Protein AF-A0AAJ4IFD9-F1 (afdb_monomer_lite)

Foldseek 3Di:
DAQDPVLVVLLVVLVVVLVVLQVVCVVVAPKHKDKDWDFDCDPNYTWIKIWIAIDDPPDDPPPVPDPDPPRDMDISNDDSVVSVVVSVVSVVVVVVVVVVRVVD

Radius of gyration: 14.95 Å; chains: 1; bounding box: 35×32×37 Å

Structure (mmCIF, N/CA/C/O backbone):
data_AF-A0AAJ4IFD9-F1
#
_entry.id   AF-A0AAJ4IFD9-F1
#
loop_
_atom_site.group_PDB
_atom_site.id
_atom_site.type_symbol
_atom_site.label_atom_id
_atom_site.label_alt_id
_atom_site.label_comp_id
_atom_site.label_asym_id
_atom_site.label_entity_id
_atom_site.label_seq_id
_atom_site.pdbx_PDB_ins_code
_atom_site.Cartn_x
_atom_site.Cartn_y
_atom_site.Cartn_z
_atom_site.occupancy
_atom_site.B_iso_or_equiv
_atom_site.auth_seq_id
_atom_site.auth_comp_id
_atom_site.auth_asym_id
_atom_site.auth_atom_id
_atom_site.pdbx_PDB_model_num
ATOM 1 N N . MET A 1 1 ? 10.920 -8.059 -19.808 1.00 57.28 1 MET A N 1
ATOM 2 C CA . MET A 1 1 ? 10.520 -6.673 -19.509 1.00 57.28 1 MET A CA 1
ATOM 3 C C . MET A 1 1 ? 11.244 -6.255 -18.249 1.00 57.28 1 MET A C 1
ATOM 5 O O . MET A 1 1 ? 11.096 -6.942 -17.244 1.00 57.28 1 MET A O 1
ATOM 9 N N . HIS A 1 2 ? 12.086 -5.230 -18.351 1.00 70.50 2 HIS A N 1
ATOM 10 C CA . HIS A 1 2 ? 12.702 -4.580 -17.196 1.00 70.50 2 HIS A CA 1
ATOM 11 C C . HIS A 1 2 ? 11.733 -3.525 -16.662 1.00 70.50 2 HIS A C 1
ATOM 13 O O . HIS A 1 2 ? 11.045 -2.888 -17.458 1.00 70.50 2 HIS A O 1
ATOM 19 N N . THR A 1 3 ? 11.671 -3.369 -15.341 1.00 83.25 3 THR A N 1
ATOM 20 C CA . THR A 1 3 ? 10.923 -2.279 -14.708 1.00 83.25 3 THR A CA 1
ATOM 21 C C . THR A 1 3 ? 11.509 -0.939 -15.154 1.00 83.25 3 THR A C 1
ATOM 23 O O . THR A 1 3 ? 12.728 -0.768 -15.107 1.00 83.25 3 THR A O 1
ATOM 26 N N . THR A 1 4 ? 10.673 0.001 -15.589 1.00 90.56 4 THR A N 1
ATOM 27 C CA . THR A 1 4 ? 11.130 1.341 -15.973 1.00 90.56 4 THR A CA 1
ATOM 28 C C . THR A 1 4 ? 11.361 2.223 -14.739 1.00 90.56 4 THR A C 1
ATOM 30 O O . THR A 1 4 ? 10.775 1.970 -13.678 1.00 90.56 4 THR A O 1
ATOM 33 N N . PRO A 1 5 ? 12.193 3.277 -14.840 1.00 92.94 5 PRO A N 1
ATOM 34 C CA . PRO A 1 5 ? 12.366 4.244 -13.757 1.00 92.94 5 PRO A CA 1
ATOM 35 C C . PRO A 1 5 ? 11.044 4.858 -13.285 1.00 92.94 5 PRO A C 1
ATOM 37 O O . PRO A 1 5 ? 10.830 5.010 -12.086 1.00 92.94 5 PRO A O 1
ATOM 40 N N . GLU A 1 6 ? 10.125 5.152 -14.204 1.00 93.69 6 GLU A N 1
ATOM 41 C CA . GLU A 1 6 ? 8.820 5.737 -13.891 1.00 93.69 6 GLU A CA 1
ATOM 42 C C . GLU A 1 6 ? 7.964 4.772 -13.069 1.00 93.69 6 GLU A C 1
ATOM 44 O O . GLU A 1 6 ? 7.376 5.180 -12.071 1.00 93.69 6 GLU A O 1
ATOM 49 N N . GLN A 1 7 ? 7.948 3.482 -13.425 1.00 93.38 7 GLN A N 1
ATOM 50 C CA . GLN A 1 7 ? 7.254 2.459 -12.641 1.00 93.38 7 GLN A CA 1
ATOM 51 C C . GLN A 1 7 ? 7.817 2.365 -11.216 1.00 93.38 7 GLN A C 1
ATOM 53 O O . GLN A 1 7 ? 7.045 2.293 -10.261 1.00 93.38 7 GLN A O 1
ATOM 58 N N . LEU A 1 8 ? 9.145 2.417 -11.052 1.00 92.19 8 LEU A N 1
ATOM 59 C CA . LEU A 1 8 ? 9.790 2.399 -9.732 1.00 92.19 8 LEU A CA 1
ATOM 60 C C . LEU A 1 8 ? 9.442 3.638 -8.905 1.00 92.19 8 LEU A C 1
ATOM 62 O O . LEU A 1 8 ? 9.091 3.503 -7.734 1.00 92.19 8 LEU A O 1
ATOM 66 N N . ILE A 1 9 ? 9.498 4.829 -9.508 1.00 95.25 9 ILE A N 1
ATOM 67 C CA . ILE A 1 9 ? 9.158 6.092 -8.841 1.00 95.25 9 ILE A CA 1
ATOM 68 C C . ILE A 1 9 ? 7.689 6.082 -8.406 1.00 95.25 9 ILE A C 1
ATOM 70 O O . ILE A 1 9 ? 7.384 6.402 -7.257 1.00 95.25 9 ILE A O 1
ATOM 74 N N . THR A 1 10 ? 6.776 5.666 -9.290 1.00 94.94 10 THR A N 1
ATOM 75 C CA . THR A 1 10 ? 5.350 5.529 -8.968 1.00 94.94 10 THR A CA 1
ATOM 76 C C . THR A 1 10 ? 5.126 4.513 -7.849 1.00 94.94 10 THR A C 1
ATOM 78 O O . THR A 1 10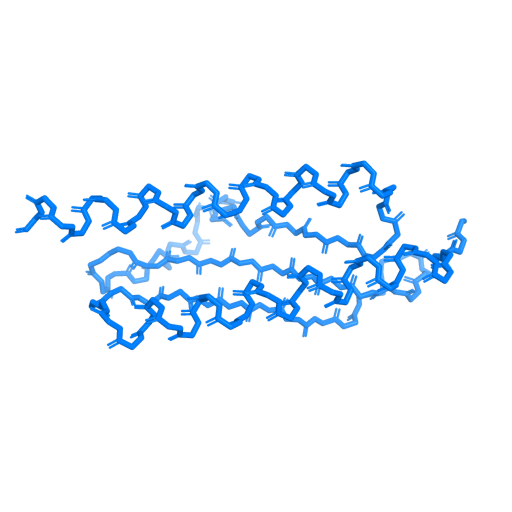 ? 4.436 4.819 -6.876 1.00 94.94 10 THR A O 1
ATOM 81 N N . PHE A 1 11 ? 5.741 3.331 -7.942 1.00 94.50 11 PHE A N 1
ATOM 82 C CA . PHE A 1 11 ? 5.641 2.289 -6.921 1.00 94.50 11 PHE A CA 1
ATOM 83 C C . PHE A 1 11 ? 6.139 2.783 -5.558 1.00 94.50 11 PHE A C 1
ATOM 85 O O . PHE A 1 11 ? 5.457 2.599 -4.550 1.00 94.50 11 PHE A O 1
ATOM 92 N N . GLN A 1 12 ? 7.300 3.442 -5.517 1.00 94.75 12 GLN A N 1
ATOM 93 C CA . GLN A 1 12 ? 7.895 3.968 -4.290 1.00 94.75 12 GLN A CA 1
ATOM 94 C C . GLN A 1 12 ? 7.022 5.058 -3.660 1.00 94.75 12 GLN A C 1
ATOM 96 O O . GLN A 1 12 ? 6.775 5.018 -2.454 1.00 94.75 12 GLN A O 1
ATOM 101 N N . ALA A 1 13 ? 6.527 6.005 -4.462 1.00 96.06 13 ALA A N 1
ATOM 102 C CA . ALA A 1 13 ? 5.681 7.091 -3.977 1.00 96.06 13 ALA A CA 1
ATOM 103 C C . ALA A 1 13 ? 4.380 6.566 -3.352 1.00 96.06 13 ALA A C 1
ATOM 105 O O . ALA A 1 13 ? 3.995 6.996 -2.262 1.00 96.06 13 ALA A O 1
ATOM 106 N N . HIS A 1 14 ? 3.726 5.606 -4.007 1.00 96.19 14 HIS A N 1
ATOM 107 C CA . HIS A 1 14 ? 2.515 4.988 -3.472 1.00 96.19 14 HIS A CA 1
ATOM 108 C C . HIS A 1 14 ? 2.785 4.119 -2.244 1.00 96.19 14 HIS A C 1
ATOM 110 O O . HIS A 1 14 ? 2.052 4.211 -1.261 1.00 96.19 14 HIS A O 1
ATOM 116 N N . THR A 1 15 ? 3.867 3.337 -2.260 1.00 95.19 15 THR A N 1
ATOM 117 C CA . THR A 1 15 ? 4.281 2.505 -1.119 1.00 95.19 15 THR A CA 1
ATOM 118 C C . THR A 1 15 ? 4.520 3.356 0.125 1.00 95.19 15 THR A C 1
ATOM 120 O O . THR A 1 15 ? 4.011 3.028 1.193 1.00 95.19 15 THR A O 1
ATOM 123 N N . ALA A 1 16 ? 5.233 4.480 -0.006 1.00 94.94 16 ALA A N 1
ATOM 124 C CA . ALA A 1 16 ? 5.501 5.380 1.113 1.00 94.94 16 ALA A CA 1
ATOM 125 C C . ALA A 1 16 ? 4.205 5.925 1.739 1.00 94.94 16 ALA A C 1
ATOM 127 O O . ALA A 1 16 ? 4.040 5.877 2.957 1.00 94.94 16 ALA A O 1
ATOM 128 N N . ARG A 1 17 ? 3.258 6.378 0.905 1.00 94.81 17 ARG A N 1
ATOM 129 C CA . ARG A 1 17 ? 1.951 6.879 1.367 1.00 94.81 17 ARG A CA 1
ATOM 130 C C . ARG A 1 17 ? 1.135 5.796 2.067 1.00 94.81 17 ARG A C 1
ATOM 132 O O . ARG A 1 17 ? 0.540 6.053 3.109 1.00 94.81 17 ARG A O 1
ATOM 139 N N . LEU A 1 18 ? 1.122 4.589 1.509 1.00 92.75 18 LEU A N 1
ATOM 140 C CA . LEU A 1 18 ? 0.351 3.480 2.057 1.00 92.75 18 LEU A CA 1
ATOM 141 C C . LEU A 1 18 ? 0.909 3.002 3.401 1.00 92.75 18 LEU A C 1
ATOM 143 O O . LEU A 1 18 ? 0.141 2.800 4.335 1.00 92.75 18 LEU A O 1
ATOM 147 N N . ILE A 1 19 ? 2.236 2.890 3.529 1.00 92.12 19 ILE A N 1
ATOM 148 C CA . ILE A 1 19 ? 2.896 2.534 4.796 1.00 92.12 19 ILE A CA 1
ATOM 149 C C . ILE A 1 19 ? 2.608 3.584 5.870 1.00 92.12 19 ILE A C 1
ATOM 151 O O . ILE A 1 19 ? 2.284 3.217 7.001 1.00 92.12 19 ILE A O 1
ATOM 155 N N . GLN A 1 20 ? 2.685 4.876 5.529 1.00 93.00 20 GLN A N 1
ATOM 156 C CA . GLN A 1 20 ? 2.329 5.946 6.461 1.00 93.00 20 GLN A CA 1
ATOM 157 C C . GLN A 1 20 ? 0.888 5.770 6.957 1.00 93.00 20 GLN A C 1
ATOM 159 O O . GLN A 1 20 ? 0.650 5.726 8.161 1.00 93.00 20 GLN A O 1
ATOM 164 N N . ARG A 1 21 ? -0.060 5.588 6.034 1.00 90.94 21 ARG A N 1
ATOM 165 C CA . ARG A 1 21 ? -1.476 5.413 6.362 1.00 90.94 21 ARG A CA 1
ATOM 166 C C . ARG A 1 21 ? -1.738 4.183 7.236 1.00 90.94 21 ARG A C 1
ATOM 168 O O . ARG A 1 21 ? -2.445 4.285 8.233 1.00 90.94 21 ARG A O 1
ATOM 175 N N . ILE A 1 22 ? -1.162 3.034 6.886 1.00 89.50 22 ILE A N 1
ATOM 176 C CA . ILE A 1 22 ? -1.282 1.794 7.668 1.00 89.50 22 ILE A CA 1
ATOM 177 C C . ILE A 1 22 ? -0.734 1.993 9.082 1.00 89.50 22 ILE A C 1
ATOM 179 O O . ILE A 1 22 ? -1.361 1.576 10.052 1.00 89.50 22 ILE A O 1
ATOM 183 N N . THR A 1 23 ? 0.408 2.673 9.208 1.00 90.62 23 THR A N 1
ATOM 184 C CA . THR A 1 23 ? 1.004 2.990 10.511 1.00 90.62 23 THR A CA 1
ATOM 185 C C . THR A 1 23 ? 0.052 3.840 11.354 1.00 90.62 23 THR A C 1
ATOM 187 O O . THR A 1 23 ? -0.162 3.542 12.526 1.00 90.62 23 THR A O 1
ATOM 190 N N . GLU A 1 24 ? -0.570 4.862 10.763 1.00 89.44 24 GLU A N 1
ATOM 191 C CA . GLU A 1 24 ? -1.554 5.695 11.460 1.00 89.44 24 GLU A CA 1
ATOM 192 C C . GLU A 1 24 ? -2.799 4.908 11.894 1.00 89.44 24 GLU A C 1
ATOM 194 O O . GLU A 1 24 ? -3.279 5.110 13.010 1.00 89.44 24 GLU A O 1
ATOM 199 N N . LEU A 1 25 ? -3.313 4.008 11.050 1.00 86.19 25 LEU A N 1
ATOM 200 C CA . LEU A 1 25 ? -4.466 3.163 11.380 1.00 86.19 25 LEU A CA 1
ATOM 201 C C . LEU A 1 25 ? -4.145 2.178 12.509 1.00 86.19 25 LEU A C 1
ATOM 203 O O . LEU A 1 25 ? -4.918 2.076 13.458 1.00 86.19 25 LEU A O 1
ATOM 207 N N . ASN A 1 26 ? -2.985 1.523 12.476 1.00 85.38 26 ASN A N 1
ATOM 208 C CA . ASN A 1 26 ? -2.558 0.615 13.548 1.00 85.38 26 ASN A CA 1
ATOM 209 C C . ASN A 1 26 ? -2.370 1.322 14.899 1.00 85.38 26 ASN A C 1
ATOM 211 O O . ASN A 1 26 ? -2.549 0.706 15.941 1.00 85.38 26 ASN A O 1
ATOM 215 N N . ILE A 1 27 ? -2.002 2.609 14.908 1.00 86.12 27 ILE A N 1
ATOM 216 C CA . ILE A 1 27 ? -1.908 3.397 16.150 1.00 86.12 27 ILE A CA 1
ATOM 217 C C . ILE A 1 27 ? -3.301 3.723 16.703 1.00 86.12 27 ILE A C 1
ATOM 219 O O . ILE A 1 27 ? -3.492 3.781 17.917 1.00 86.12 27 ILE A O 1
ATOM 223 N N . LYS A 1 28 ? -4.262 3.999 15.817 1.00 83.94 28 LYS A N 1
ATOM 224 C CA . LYS A 1 28 ? -5.580 4.543 16.178 1.00 83.94 28 LYS A CA 1
ATOM 225 C C . LYS A 1 28 ? -6.645 3.473 16.409 1.00 83.94 28 LYS A C 1
ATOM 227 O O . LYS A 1 28 ? -7.726 3.811 16.884 1.00 83.94 28 LYS A O 1
ATOM 232 N N . THR A 1 29 ? -6.383 2.223 16.042 1.00 74.44 29 THR A N 1
ATOM 233 C CA . THR A 1 29 ? -7.403 1.172 15.973 1.00 74.44 29 THR A CA 1
ATOM 234 C C . THR A 1 29 ? -6.910 -0.113 16.646 1.00 74.44 29 THR A C 1
ATOM 236 O O . THR A 1 29 ? -5.705 -0.349 16.692 1.00 74.44 29 THR A O 1
ATOM 239 N N . PRO A 1 30 ? -7.809 -0.960 17.182 1.00 71.69 30 PRO A N 1
ATOM 240 C CA . PRO A 1 30 ? -7.429 -2.235 17.795 1.00 71.69 30 PRO A CA 1
ATOM 241 C C . PRO A 1 30 ? -7.072 -3.323 16.764 1.00 71.69 30 PRO A C 1
ATOM 243 O O . PRO A 1 30 ? -6.710 -4.437 17.143 1.00 71.69 30 PRO A O 1
ATOM 246 N N . HIS A 1 31 ? -7.203 -3.038 15.465 1.00 69.88 31 HIS A N 1
ATOM 247 C CA . HIS A 1 31 ? -6.848 -3.960 14.392 1.00 69.88 31 HIS A CA 1
ATOM 248 C C . HIS A 1 31 ? -5.352 -3.922 14.097 1.00 69.88 31 HIS A C 1
ATOM 250 O O . HIS A 1 31 ? -4.685 -2.903 14.250 1.00 69.88 31 HIS A O 1
ATOM 256 N N . SER A 1 32 ? -4.831 -5.060 13.646 1.00 75.50 32 SER A N 1
ATOM 257 C CA . SER A 1 32 ? -3.455 -5.164 13.170 1.00 75.50 32 SER A CA 1
ATOM 258 C C . SER A 1 32 ? -3.464 -5.271 11.652 1.00 75.50 32 SER A C 1
ATOM 260 O O . SER A 1 32 ? -4.029 -6.202 11.086 1.00 75.50 32 SER A O 1
ATOM 262 N N . ILE A 1 33 ? -2.847 -4.310 10.981 1.00 81.00 33 ILE A N 1
ATOM 263 C CA . ILE A 1 33 ? -2.619 -4.314 9.539 1.00 81.00 33 ILE A CA 1
ATOM 264 C C . ILE A 1 33 ? -1.124 -4.523 9.328 1.00 81.00 33 ILE A C 1
ATOM 266 O O . ILE A 1 33 ? -0.299 -3.730 9.779 1.00 81.00 33 ILE A O 1
ATOM 270 N N . GLU A 1 34 ? -0.756 -5.588 8.635 1.00 82.81 34 GLU A N 1
ATOM 271 C CA . GLU A 1 34 ? 0.628 -5.884 8.300 1.00 82.81 34 GLU A CA 1
ATOM 272 C C . GLU A 1 34 ? 0.890 -5.672 6.812 1.00 82.81 34 GLU A C 1
ATOM 274 O O . GLU A 1 34 ? 0.030 -5.888 5.958 1.00 82.81 34 GLU A O 1
ATOM 279 N N . PHE A 1 35 ? 2.126 -5.308 6.488 1.00 86.00 35 PHE A N 1
ATOM 280 C CA . PHE A 1 35 ? 2.599 -5.256 5.114 1.00 86.00 35 PHE A CA 1
ATOM 281 C C . PHE A 1 35 ? 3.937 -5.981 4.973 1.00 86.00 35 PHE A C 1
ATOM 283 O O . PHE A 1 35 ? 4.743 -6.038 5.900 1.00 86.00 35 PHE A O 1
ATOM 290 N N . ASN A 1 36 ? 4.183 -6.530 3.786 1.00 85.19 36 ASN A N 1
ATOM 291 C CA . ASN A 1 36 ? 5.421 -7.210 3.432 1.00 85.19 36 ASN A CA 1
ATOM 292 C C . ASN A 1 36 ? 6.026 -6.542 2.198 1.00 85.19 36 ASN A C 1
ATOM 294 O O . ASN A 1 36 ? 5.491 -6.673 1.097 1.00 85.19 36 ASN A O 1
ATOM 298 N N . LEU A 1 37 ? 7.140 -5.835 2.395 1.00 87.44 37 LEU A N 1
ATOM 299 C CA . LEU A 1 37 ? 7.958 -5.298 1.315 1.00 87.44 37 LEU A CA 1
ATOM 300 C C . LEU A 1 37 ? 9.158 -6.221 1.110 1.00 87.44 37 LEU A C 1
ATOM 302 O O . LEU A 1 37 ? 10.006 -6.341 1.994 1.00 87.44 37 LEU A O 1
ATOM 306 N N . ARG A 1 38 ? 9.251 -6.857 -0.057 1.00 86.12 38 ARG A N 1
ATOM 307 C CA . ARG A 1 38 ? 10.368 -7.756 -0.368 1.00 86.12 38 ARG A CA 1
ATOM 308 C C . ARG A 1 38 ? 10.841 -7.620 -1.804 1.00 86.12 38 ARG A C 1
ATOM 310 O O . ARG A 1 38 ? 10.058 -7.338 -2.713 1.00 86.12 38 ARG A O 1
ATOM 317 N N . LYS A 1 39 ? 12.129 -7.889 -2.008 1.00 83.94 39 LYS A N 1
ATOM 318 C CA . LYS A 1 39 ? 12.659 -8.238 -3.326 1.00 83.94 39 LYS A CA 1
ATOM 319 C C . LYS A 1 39 ? 12.150 -9.641 -3.665 1.00 83.94 39 LYS A C 1
ATOM 321 O O . LYS A 1 39 ? 12.238 -10.538 -2.831 1.00 83.94 39 LYS A O 1
ATOM 326 N N . SER A 1 40 ? 11.573 -9.813 -4.846 1.00 71.56 40 SER A N 1
ATOM 327 C CA . SER A 1 40 ? 11.064 -11.097 -5.321 1.00 71.56 40 SER A CA 1
ATOM 328 C C . SER A 1 40 ? 11.778 -11.503 -6.601 1.00 71.56 40 SER A C 1
ATOM 330 O O . SER A 1 40 ? 12.025 -10.686 -7.491 1.00 71.56 40 SER A O 1
ATOM 332 N N . GLU A 1 41 ? 12.125 -12.785 -6.659 1.00 66.44 41 GLU A N 1
ATOM 333 C CA . GLU A 1 41 ? 12.876 -13.416 -7.739 1.00 66.44 41 GLU A CA 1
ATOM 334 C C . GLU A 1 41 ? 12.018 -14.515 -8.375 1.00 66.44 41 GLU A C 1
ATOM 336 O O . GLU A 1 41 ? 12.332 -15.700 -8.330 1.00 66.44 41 GLU A O 1
ATOM 341 N N . THR A 1 42 ? 10.883 -14.152 -8.970 1.00 57.84 42 THR A N 1
ATOM 342 C CA . THR A 1 42 ? 10.128 -15.100 -9.801 1.00 57.84 42 THR A CA 1
ATOM 343 C C . THR A 1 42 ? 10.697 -15.104 -11.218 1.00 57.84 42 THR A C 1
ATOM 345 O O . THR A 1 42 ? 10.570 -14.116 -11.942 1.00 57.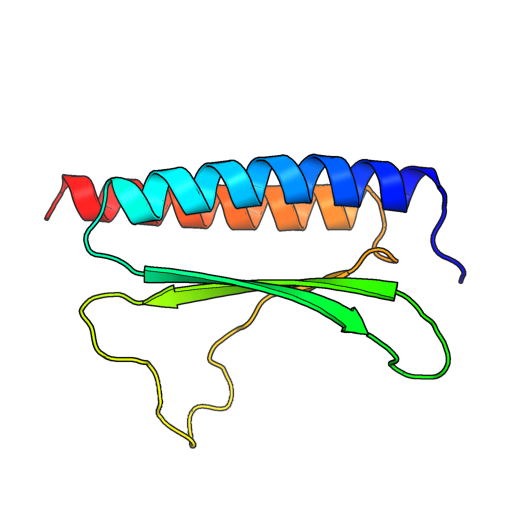84 42 THR A O 1
ATOM 348 N N . GLY A 1 43 ? 11.314 -16.217 -11.629 1.00 50.50 43 GLY A N 1
ATOM 349 C CA . GLY A 1 43 ? 11.646 -16.483 -13.036 1.00 50.50 43 GLY A CA 1
ATOM 350 C C . GLY A 1 43 ? 12.663 -15.520 -13.662 1.00 50.50 43 GLY A C 1
ATOM 351 O O . GLY A 1 43 ? 12.436 -15.024 -14.765 1.00 50.50 43 GLY A O 1
ATOM 352 N N . HIS A 1 44 ? 13.785 -15.274 -12.975 1.00 50.22 44 HIS A N 1
ATOM 353 C CA . HIS A 1 44 ? 14.942 -14.492 -13.456 1.00 50.22 44 HIS A CA 1
ATOM 354 C C . HIS A 1 44 ? 14.765 -12.966 -13.540 1.00 50.22 44 HIS A C 1
ATOM 356 O O . HIS A 1 44 ? 15.525 -12.301 -14.246 1.00 50.22 44 HIS A O 1
ATOM 362 N N . ARG A 1 45 ? 13.784 -12.376 -12.844 1.00 63.28 45 ARG A N 1
ATOM 363 C CA . ARG A 1 45 ? 13.594 -10.914 -12.832 1.00 63.28 45 ARG A CA 1
ATOM 364 C C . ARG A 1 45 ? 13.497 -10.372 -11.416 1.00 63.28 45 ARG A C 1
ATOM 366 O O . ARG A 1 45 ? 12.508 -10.603 -10.723 1.00 63.28 45 ARG A O 1
ATOM 373 N N . GLU A 1 46 ? 14.518 -9.618 -11.029 1.00 74.12 46 GLU A N 1
ATOM 374 C CA . GLU A 1 46 ? 14.524 -8.868 -9.780 1.00 74.12 46 GLU A CA 1
ATOM 375 C C . GLU A 1 46 ? 13.459 -7.771 -9.832 1.00 74.12 46 GLU A C 1
ATOM 377 O O . GLU A 1 46 ? 13.490 -6.888 -10.692 1.00 74.12 46 GLU A O 1
ATOM 382 N N . HIS A 1 47 ? 12.503 -7.830 -8.915 1.00 82.19 47 HIS A N 1
ATOM 383 C CA . HIS A 1 47 ? 11.504 -6.784 -8.748 1.00 82.19 47 HIS A CA 1
ATOM 384 C C . HIS A 1 47 ? 11.171 -6.605 -7.270 1.00 82.19 47 HIS A C 1
ATOM 386 O O . HIS A 1 47 ? 11.463 -7.465 -6.437 1.00 82.19 47 HIS A O 1
ATOM 392 N N . VAL A 1 48 ? 10.566 -5.469 -6.941 1.00 88.12 48 VAL A N 1
ATOM 393 C CA . VAL A 1 48 ? 10.068 -5.201 -5.591 1.00 88.12 48 VAL A CA 1
ATOM 394 C C . VAL A 1 48 ? 8.580 -5.513 -5.570 1.00 88.12 48 VAL A C 1
ATOM 396 O O . VAL A 1 48 ? 7.861 -5.184 -6.515 1.00 88.12 48 VAL A O 1
ATOM 399 N N . GLN A 1 49 ? 8.117 -6.158 -4.507 1.00 88.75 49 GLN A N 1
ATOM 400 C CA . GLN A 1 49 ? 6.698 -6.388 -4.275 1.00 88.75 49 GLN A CA 1
ATOM 401 C C . GLN A 1 49 ? 6.283 -5.914 -2.885 1.00 88.75 49 GLN A C 1
ATOM 403 O O . GLN A 1 49 ? 7.049 -6.032 -1.928 1.00 88.75 49 GLN A O 1
ATOM 408 N N . LEU A 1 50 ? 5.054 -5.414 -2.798 1.00 89.62 50 LEU A N 1
ATOM 409 C CA . LEU A 1 50 ? 4.389 -5.007 -1.569 1.00 89.62 50 LEU A CA 1
ATOM 410 C C . LEU A 1 50 ? 3.113 -5.834 -1.426 1.00 89.62 50 LEU A C 1
ATOM 412 O O . LEU A 1 50 ? 2.260 -5.788 -2.308 1.00 89.62 50 LEU A O 1
ATOM 416 N N . GLY A 1 51 ? 2.996 -6.588 -0.338 1.00 87.12 51 GLY A N 1
ATOM 417 C CA . GLY A 1 51 ? 1.752 -7.246 0.066 1.00 87.12 51 GLY A CA 1
ATOM 418 C C . GLY A 1 51 ? 1.167 -6.599 1.314 1.00 87.12 51 GLY A C 1
ATOM 419 O O . GLY A 1 51 ? 1.930 -6.100 2.140 1.00 87.12 51 GLY A O 1
ATOM 420 N N . ILE A 1 52 ? -0.157 -6.626 1.464 1.00 83.62 52 ILE A N 1
ATOM 421 C CA . ILE A 1 52 ? -0.867 -6.173 2.673 1.00 83.62 52 ILE A CA 1
ATOM 422 C C . ILE A 1 52 ? -1.769 -7.299 3.174 1.00 83.62 52 ILE A C 1
ATOM 424 O O . ILE A 1 52 ? -2.366 -8.014 2.372 1.00 83.62 52 ILE A O 1
ATOM 428 N N . ARG A 1 53 ? -1.875 -7.437 4.497 1.00 79.56 53 ARG A N 1
ATOM 429 C CA . ARG A 1 53 ? -2.864 -8.272 5.189 1.00 79.56 53 ARG A CA 1
ATOM 430 C C . ARG A 1 53 ? -3.406 -7.530 6.411 1.00 79.56 53 ARG A C 1
ATOM 432 O O . ARG A 1 53 ? -2.685 -6.723 6.990 1.00 79.56 53 ARG A O 1
ATOM 439 N N . TRP A 1 54 ? -4.635 -7.801 6.837 1.00 72.00 54 TRP A N 1
ATOM 440 C CA . TRP A 1 54 ? -5.198 -7.210 8.058 1.00 72.00 54 TRP A CA 1
ATOM 441 C C . TRP A 1 54 ? -5.957 -8.234 8.902 1.00 72.00 54 TRP A C 1
ATOM 443 O O . TRP A 1 54 ? -6.458 -9.231 8.385 1.00 72.00 54 TRP A O 1
ATOM 453 N N . PHE A 1 55 ? -6.023 -7.973 10.209 1.00 63.06 55 PHE A N 1
ATOM 454 C CA . PHE A 1 55 ? -6.659 -8.811 11.222 1.00 63.06 55 PHE A CA 1
ATOM 455 C C . PHE A 1 55 ? -7.851 -8.094 11.844 1.00 63.06 55 PHE A C 1
ATOM 457 O O . PHE A 1 55 ? -7.699 -7.009 12.409 1.00 63.06 55 PHE A O 1
ATOM 464 N N . VAL A 1 56 ? -9.013 -8.743 11.806 1.00 51.84 56 VAL A N 1
ATOM 465 C CA . VAL A 1 56 ? -10.202 -8.316 12.547 1.00 51.84 56 VAL A CA 1
ATOM 466 C C . VAL A 1 56 ? -10.351 -9.253 13.751 1.00 51.84 56 VAL A C 1
ATOM 468 O O . VAL A 1 56 ? -10.421 -10.463 13.582 1.00 51.84 56 VAL A O 1
ATOM 471 N N . ASN A 1 57 ? -10.377 -8.688 14.964 1.00 51.03 57 ASN A N 1
ATOM 472 C CA . ASN A 1 57 ? -10.649 -9.372 16.243 1.00 51.03 57 ASN A CA 1
ATOM 473 C C . ASN A 1 57 ? -9.632 -10.410 16.763 1.00 51.03 57 ASN A C 1
ATOM 475 O O . ASN A 1 57 ? -10.026 -11.369 17.413 1.00 51.03 57 ASN A O 1
ATOM 479 N N . GLY A 1 58 ? -8.323 -10.206 16.574 1.00 44.31 58 GLY A N 1
ATOM 480 C CA . GLY A 1 58 ? -7.282 -10.954 17.310 1.00 44.31 58 GLY A CA 1
ATOM 481 C C . GLY A 1 58 ? -7.098 -12.424 16.910 1.00 44.31 58 GLY A C 1
ATOM 482 O O . GLY A 1 58 ? -6.039 -12.993 17.175 1.00 44.31 58 GLY A O 1
ATOM 483 N N . ASP A 1 59 ? -8.053 -13.005 16.192 1.00 41.94 59 ASP A N 1
ATOM 484 C CA . ASP A 1 59 ? -7.855 -14.244 15.468 1.00 41.94 59 ASP A CA 1
ATOM 485 C C . ASP A 1 59 ? -7.019 -13.929 14.230 1.00 41.94 59 ASP A C 1
ATOM 487 O O . ASP A 1 59 ? -7.463 -13.317 13.253 1.00 41.94 59 ASP A O 1
ATOM 491 N N . CYS A 1 60 ? -5.756 -14.354 14.265 1.00 44.09 60 CYS A N 1
ATOM 492 C CA . CYS A 1 60 ? -5.082 -14.645 13.016 1.00 44.09 60 CYS A CA 1
ATOM 493 C C . CYS A 1 60 ? -6.017 -15.553 12.214 1.00 44.09 60 CYS A C 1
ATOM 495 O O . CYS A 1 60 ? -6.366 -16.629 12.696 1.00 44.09 60 CYS A O 1
ATOM 497 N N . PHE A 1 61 ? -6.344 -15.197 10.971 1.00 44.25 61 PHE A N 1
ATOM 498 C CA . PHE A 1 61 ? -6.658 -16.212 9.967 1.00 44.25 61 PHE A CA 1
ATOM 499 C C . PHE A 1 61 ? -5.376 -17.027 9.726 1.00 44.25 61 PHE A C 1
ATOM 501 O O . PHE A 1 61 ? -4.671 -16.877 8.734 1.00 44.25 61 PHE A O 1
ATOM 508 N N . ALA A 1 62 ? -5.018 -17.838 10.715 1.00 35.84 62 ALA A N 1
ATOM 509 C CA . ALA A 1 62 ? -4.095 -18.940 10.632 1.00 35.84 62 ALA A CA 1
ATOM 510 C C . ALA A 1 62 ? -4.957 -20.201 10.604 1.00 35.84 62 ALA A C 1
ATOM 512 O O . ALA A 1 62 ? -4.878 -21.035 11.499 1.00 35.84 62 ALA A O 1
ATOM 513 N N . GLU A 1 63 ? -5.796 -20.342 9.578 1.00 31.23 63 GLU A N 1
ATOM 514 C CA . GLU A 1 63 ? -6.095 -21.681 9.095 1.00 31.23 63 GLU A CA 1
ATOM 515 C C . GLU A 1 63 ? -4.991 -22.041 8.097 1.00 31.23 63 GLU A C 1
ATOM 517 O O . GLU A 1 63 ? -4.931 -21.467 7.008 1.00 31.23 63 GLU A O 1
ATOM 522 N N . PRO A 1 64 ? -4.125 -23.024 8.405 1.00 36.25 64 PRO A N 1
ATOM 523 C CA . PRO A 1 64 ? -3.150 -23.559 7.454 1.00 36.25 64 PRO A CA 1
ATOM 524 C C . PRO A 1 64 ? -3.810 -24.285 6.265 1.00 36.25 64 PRO A C 1
ATOM 526 O O . PRO A 1 64 ? -3.119 -24.952 5.499 1.00 36.25 64 PRO A O 1
ATOM 529 N N . GLN A 1 65 ? -5.141 -24.207 6.134 1.00 35.72 65 GLN A N 1
ATOM 530 C CA . GLN A 1 65 ? -5.946 -24.870 5.113 1.00 35.72 65 GLN A CA 1
ATOM 531 C C . GLN A 1 65 ? -6.896 -23.937 4.351 1.00 35.72 65 GLN A C 1
ATOM 533 O O . GLN A 1 65 ? -7.604 -24.424 3.475 1.00 35.72 65 GLN A O 1
ATOM 538 N N . THR A 1 66 ? -6.882 -22.619 4.584 1.00 36.91 66 THR A N 1
ATOM 539 C CA . THR A 1 66 ? -7.497 -21.668 3.644 1.00 36.91 66 THR A CA 1
ATOM 540 C C . THR A 1 66 ? -6.468 -21.279 2.584 1.00 36.91 66 THR A C 1
ATOM 542 O O . THR A 1 66 ? -5.542 -20.532 2.898 1.00 36.91 66 THR A O 1
ATOM 545 N N . PRO A 1 67 ? -6.601 -21.715 1.318 1.00 33.47 67 PRO A N 1
ATOM 546 C CA . PRO A 1 67 ? -5.640 -21.387 0.265 1.00 33.47 67 PRO A CA 1
ATOM 547 C C . PRO A 1 67 ? -5.630 -19.898 -0.127 1.00 33.47 67 PRO A C 1
ATOM 549 O O . PRO A 1 67 ? -4.811 -19.512 -0.950 1.00 33.47 67 PRO A O 1
ATOM 552 N N . ASN A 1 68 ? -6.501 -19.068 0.463 1.00 36.91 68 ASN A N 1
ATOM 553 C CA . ASN A 1 68 ? -6.783 -17.693 0.050 1.00 36.91 68 ASN A CA 1
ATOM 554 C C . ASN A 1 68 ? -6.970 -16.746 1.258 1.00 36.91 68 ASN A C 1
ATOM 556 O O . ASN A 1 68 ? -8.006 -16.097 1.385 1.00 36.91 68 ASN A O 1
ATOM 560 N N . SER A 1 69 ? -5.991 -16.620 2.165 1.00 43.56 69 SER A N 1
ATOM 561 C CA . SER A 1 69 ? -5.837 -15.298 2.793 1.00 43.56 69 SER A CA 1
ATOM 562 C C . SER A 1 69 ? -5.238 -14.424 1.692 1.00 43.56 69 SER A C 1
ATOM 564 O O . SER A 1 69 ? -4.036 -14.531 1.4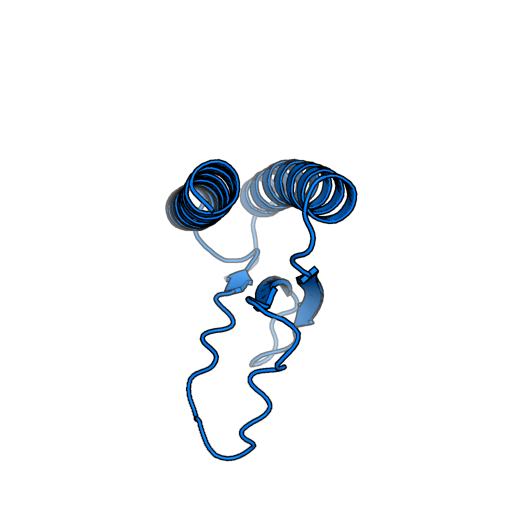41 1.00 43.56 69 SER A O 1
ATOM 566 N N . ASP A 1 70 ? -6.068 -13.698 0.941 1.00 49.50 70 ASP A N 1
ATOM 567 C CA . ASP A 1 70 ? -5.661 -12.977 -0.271 1.00 49.50 70 ASP A CA 1
ATOM 568 C C . ASP A 1 70 ? -4.650 -11.868 0.068 1.00 49.50 70 ASP A C 1
ATOM 570 O O . ASP A 1 70 ? -4.977 -10.688 0.179 1.00 49.50 70 ASP A O 1
ATOM 574 N N . LEU A 1 71 ? -3.382 -12.252 0.236 1.00 59.00 71 LEU A N 1
ATOM 575 C CA . LEU A 1 71 ? -2.236 -11.364 0.165 1.00 59.00 71 LEU A CA 1
ATOM 576 C C . LEU A 1 71 ? -2.215 -10.830 -1.263 1.00 59.00 71 LEU A C 1
ATOM 578 O O . LEU A 1 71 ? -1.620 -11.413 -2.168 1.00 59.00 71 LEU A O 1
ATOM 582 N N . SER A 1 72 ? -2.926 -9.730 -1.470 1.00 70.50 72 SER A N 1
ATOM 583 C CA . SER A 1 72 ? -2.868 -8.986 -2.713 1.00 70.50 72 SER A CA 1
ATOM 584 C C . SER A 1 72 ? -1.491 -8.338 -2.805 1.00 70.50 72 SER A C 1
ATOM 586 O O . SER A 1 72 ? -1.007 -7.763 -1.827 1.00 70.50 72 SER A O 1
ATOM 588 N N . PHE A 1 73 ? -0.841 -8.454 -3.962 1.00 83.62 73 PHE A N 1
ATOM 589 C CA . PHE A 1 73 ? 0.500 -7.924 -4.180 1.00 83.62 73 PHE A CA 1
ATOM 590 C C . PHE A 1 73 ? 0.493 -6.859 -5.270 1.00 83.62 73 PHE A C 1
ATOM 592 O O . PHE A 1 73 ? 0.081 -7.119 -6.401 1.00 83.62 73 PHE A O 1
ATOM 599 N N . ALA A 1 74 ? 1.048 -5.690 -4.960 1.00 88.81 74 ALA A N 1
ATOM 600 C CA . ALA A 1 74 ? 1.586 -4.808 -5.982 1.00 88.81 74 ALA A CA 1
ATOM 601 C C . ALA A 1 74 ? 3.006 -5.248 -6.308 1.00 88.81 74 ALA A C 1
ATOM 603 O O . ALA A 1 74 ? 3.802 -5.547 -5.413 1.00 88.81 74 ALA A O 1
ATOM 604 N N . HIS A 1 75 ? 3.359 -5.212 -7.585 1.00 91.00 75 HIS A N 1
ATOM 605 C CA . HIS A 1 75 ? 4.711 -5.510 -8.020 1.00 91.00 75 HIS A CA 1
ATOM 606 C C . HIS A 1 75 ? 5.255 -4.384 -8.896 1.00 91.00 75 HIS A C 1
ATOM 608 O O . HIS A 1 75 ? 4.551 -3.876 -9.762 1.00 91.00 75 HIS A O 1
ATOM 614 N N . SER A 1 76 ? 6.534 -4.042 -8.743 1.00 91.31 76 SER A N 1
ATOM 615 C CA . SER A 1 76 ? 7.131 -2.875 -9.404 1.00 91.31 76 SER A CA 1
ATOM 616 C C . SER A 1 76 ? 7.087 -2.919 -10.937 1.00 91.31 76 SER A C 1
ATOM 618 O O . SER A 1 76 ? 7.025 -1.878 -11.568 1.00 91.31 76 SER A O 1
ATOM 620 N N . TRP A 1 77 ? 7.093 -4.109 -11.539 1.00 89.62 77 TRP A N 1
ATOM 621 C CA . TRP A 1 77 ? 6.960 -4.349 -12.986 1.00 89.62 77 TRP A CA 1
ATOM 622 C C . TRP A 1 77 ? 5.550 -4.133 -13.568 1.00 89.62 77 TRP A C 1
ATOM 624 O O . TRP A 1 77 ? 5.412 -4.126 -14.793 1.00 89.62 77 TRP A O 1
ATOM 634 N N . MET A 1 78 ? 4.516 -3.963 -12.736 1.00 90.56 78 MET A N 1
ATOM 635 C CA . MET A 1 78 ? 3.162 -3.623 -13.192 1.00 90.56 78 MET A CA 1
ATOM 636 C C . MET A 1 78 ? 3.157 -2.296 -13.953 1.00 90.56 78 MET A C 1
ATOM 638 O O . MET A 1 78 ? 3.954 -1.398 -13.673 1.00 90.56 78 MET A O 1
ATOM 642 N N . THR A 1 79 ? 2.251 -2.140 -14.919 1.00 92.94 79 THR A N 1
ATOM 643 C CA . THR A 1 79 ? 2.081 -0.848 -15.598 1.00 92.94 79 THR A CA 1
ATOM 644 C C . THR A 1 79 ? 1.697 0.236 -14.588 1.00 92.94 79 THR A C 1
ATOM 646 O O . THR A 1 79 ? 1.123 -0.054 -13.539 1.00 92.94 79 THR A O 1
ATOM 649 N N . ILE A 1 80 ? 1.980 1.505 -14.896 1.00 94.75 80 ILE A N 1
ATOM 650 C CA . ILE A 1 80 ? 1.596 2.631 -14.025 1.00 94.75 80 ILE A CA 1
ATOM 651 C C . ILE A 1 80 ? 0.086 2.613 -13.732 1.00 94.75 80 ILE A C 1
ATOM 653 O O . ILE A 1 80 ? -0.323 2.863 -12.603 1.00 94.75 80 ILE A O 1
ATOM 657 N N . GLU A 1 81 ? -0.740 2.262 -14.718 1.00 95.38 81 GLU A N 1
ATOM 658 C CA . GLU A 1 81 ? -2.189 2.113 -14.549 1.00 95.38 81 GLU A CA 1
ATOM 659 C C . GLU A 1 81 ? -2.548 0.995 -13.560 1.00 95.38 81 GLU A C 1
ATOM 661 O O . GLU A 1 81 ? -3.347 1.212 -12.651 1.00 95.38 81 GLU A O 1
ATOM 666 N N . GLN A 1 82 ? -1.911 -0.175 -13.683 1.00 92.88 82 GLN A N 1
ATOM 667 C CA . GLN A 1 82 ? -2.105 -1.293 -12.757 1.00 92.88 82 GLN A CA 1
ATOM 668 C C . GLN A 1 82 ? -1.659 -0.940 -11.336 1.00 92.88 82 GLN A C 1
ATOM 670 O O . GLN A 1 82 ? -2.373 -1.253 -10.385 1.00 92.88 82 GLN A O 1
ATOM 675 N N . LEU A 1 83 ? -0.522 -0.252 -11.186 1.00 93.94 83 LEU A N 1
ATOM 676 C CA . LEU A 1 83 ? -0.061 0.255 -9.895 1.00 93.94 83 LEU A CA 1
ATOM 677 C C . LEU A 1 83 ? -1.093 1.210 -9.295 1.00 93.94 83 LEU A C 1
ATOM 679 O O . LEU A 1 83 ? -1.559 0.987 -8.182 1.00 93.94 83 LEU A O 1
ATOM 683 N N . ASN A 1 84 ? -1.495 2.238 -10.043 1.00 95.31 84 ASN A N 1
ATOM 684 C CA . ASN A 1 84 ? -2.478 3.217 -9.584 1.00 95.31 84 ASN A CA 1
ATOM 685 C C . ASN A 1 84 ? -3.785 2.549 -9.150 1.00 95.31 84 ASN A C 1
ATOM 687 O O . ASN A 1 84 ? -4.310 2.883 -8.091 1.00 95.31 84 ASN A O 1
ATOM 691 N N . LYS A 1 85 ? -4.284 1.585 -9.934 1.00 91.44 85 LYS A N 1
ATOM 692 C CA . LYS A 1 85 ? -5.493 0.836 -9.594 1.00 91.44 85 LYS A CA 1
ATOM 693 C C . LYS A 1 85 ? -5.320 0.029 -8.310 1.00 91.44 85 LYS A C 1
ATOM 695 O O . LYS A 1 85 ? -6.155 0.139 -7.422 1.00 91.44 85 LYS A O 1
ATOM 700 N N . TRP A 1 86 ? -4.242 -0.741 -8.191 1.00 92.62 86 TRP A N 1
ATOM 701 C CA . TRP A 1 86 ? -4.010 -1.563 -7.005 1.00 92.62 86 TRP A CA 1
ATOM 702 C C . TRP A 1 86 ? -3.915 -0.713 -5.734 1.00 92.62 86 TRP A C 1
ATOM 704 O O . TRP A 1 86 ? -4.550 -1.017 -4.728 1.00 92.62 86 TRP A O 1
ATOM 714 N N . PHE A 1 87 ? -3.167 0.394 -5.785 1.00 93.06 87 PHE A N 1
ATOM 715 C CA . PHE A 1 87 ? -3.027 1.297 -4.644 1.00 93.06 87 PHE A CA 1
ATOM 716 C C . PHE A 1 87 ? -4.330 2.031 -4.314 1.00 93.06 87 PHE A C 1
ATOM 718 O O . PHE A 1 87 ? -4.590 2.286 -3.139 1.00 93.06 87 PHE A O 1
ATOM 725 N N . LEU A 1 88 ? -5.157 2.352 -5.312 1.00 90.75 88 LEU A N 1
ATOM 726 C CA . LEU A 1 88 ? -6.500 2.884 -5.085 1.00 90.75 88 LEU A CA 1
ATOM 727 C C . LEU A 1 88 ? -7.380 1.857 -4.364 1.00 90.75 88 LEU A C 1
ATOM 729 O O . LEU A 1 88 ? -7.949 2.181 -3.325 1.00 90.75 88 LEU A O 1
ATOM 733 N N . ASP A 1 89 ? -7.438 0.624 -4.870 1.00 86.12 89 ASP A N 1
ATOM 734 C CA . ASP A 1 89 ? -8.245 -0.455 -4.292 1.00 86.12 89 ASP A CA 1
ATOM 735 C C . ASP A 1 89 ? -7.809 -0.752 -2.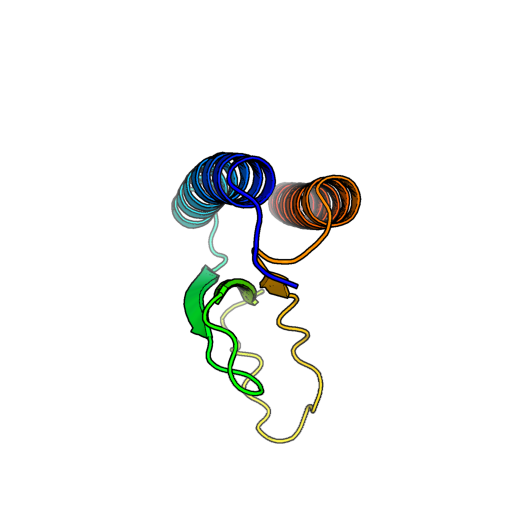840 1.00 86.12 89 ASP A C 1
ATOM 73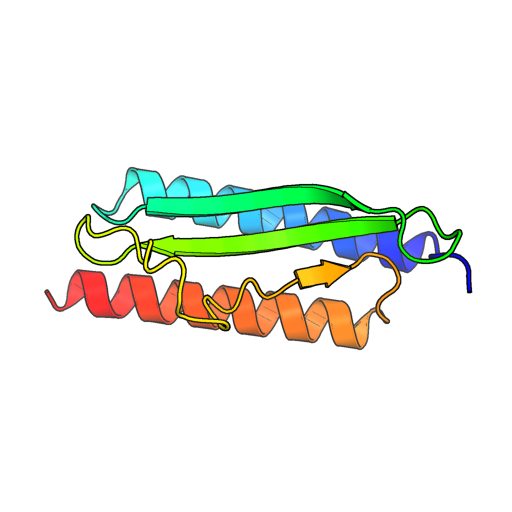7 O O . ASP A 1 89 ? -8.648 -0.872 -1.948 1.00 86.12 89 ASP A O 1
ATOM 741 N N . ALA A 1 90 ? -6.497 -0.772 -2.570 1.00 87.69 90 ALA A N 1
ATOM 742 C CA . ALA A 1 90 ? -5.957 -0.935 -1.220 1.00 87.69 90 ALA A CA 1
ATOM 743 C C . ALA A 1 90 ? -6.362 0.214 -0.281 1.00 87.69 90 ALA A C 1
ATOM 745 O O . ALA A 1 90 ? -6.726 -0.025 0.866 1.00 87.69 90 ALA A O 1
ATOM 746 N N . ASN A 1 91 ? -6.330 1.464 -0.754 1.00 89.44 91 ASN A N 1
ATOM 747 C CA . ASN A 1 91 ? -6.773 2.606 0.045 1.00 89.44 91 ASN A CA 1
ATOM 748 C C . ASN A 1 91 ? -8.277 2.553 0.342 1.00 89.44 91 ASN A C 1
ATOM 750 O O . ASN A 1 91 ? -8.654 2.803 1.481 1.00 89.44 91 ASN A O 1
ATOM 754 N N . ILE A 1 92 ? -9.108 2.168 -0.631 1.00 85.19 92 ILE A N 1
ATOM 755 C CA . ILE A 1 92 ? -10.552 1.990 -0.425 1.00 85.19 92 ILE A CA 1
ATOM 756 C C . ILE A 1 92 ? -10.815 0.909 0.629 1.00 85.19 92 ILE A C 1
ATOM 758 O O . ILE A 1 92 ? -11.643 1.106 1.512 1.00 85.19 92 ILE A O 1
ATOM 762 N N . ALA A 1 93 ? -10.092 -0.213 0.585 1.00 83.12 93 ALA A N 1
ATOM 763 C CA . ALA A 1 93 ? -10.222 -1.256 1.602 1.00 83.12 93 ALA A CA 1
ATOM 764 C C . ALA A 1 93 ? -9.866 -0.741 3.010 1.00 83.12 93 ALA A C 1
ATOM 766 O O . ALA A 1 93 ? -10.567 -1.041 3.974 1.00 83.12 93 ALA A O 1
ATOM 767 N N . LEU A 1 94 ? -8.822 0.088 3.126 1.00 84.56 94 LEU A N 1
ATOM 768 C CA . LEU A 1 94 ? -8.462 0.742 4.387 1.00 84.56 94 LEU A CA 1
ATOM 769 C C . LEU A 1 94 ? -9.508 1.776 4.844 1.00 84.56 94 LEU A C 1
ATOM 771 O O . LEU A 1 94 ? -9.732 1.902 6.045 1.00 84.56 94 LEU A O 1
ATOM 775 N N . ASP A 1 95 ? -10.149 2.501 3.920 1.00 84.94 95 ASP A N 1
ATOM 776 C CA . ASP A 1 95 ? -11.255 3.420 4.236 1.00 84.94 95 ASP A CA 1
ATOM 777 C C . ASP A 1 95 ? -12.452 2.655 4.810 1.00 84.94 95 ASP A C 1
ATOM 779 O O . ASP A 1 95 ? -13.013 3.054 5.829 1.00 84.94 95 ASP A O 1
ATOM 783 N N . LEU A 1 96 ? -12.822 1.536 4.182 1.00 79.69 96 LEU A N 1
ATOM 784 C CA . LEU A 1 96 ? -13.916 0.682 4.646 1.00 79.69 96 LEU A CA 1
ATOM 785 C C . LEU A 1 96 ? -13.633 0.119 6.042 1.00 79.69 96 LEU A C 1
ATOM 787 O O . LEU A 1 96 ? -14.500 0.202 6.910 1.00 79.69 96 LEU A O 1
ATOM 791 N N . LEU A 1 97 ? -12.406 -0.352 6.284 1.00 75.81 97 LEU A N 1
ATOM 792 C CA . LEU A 1 97 ? -11.977 -0.821 7.602 1.00 75.81 97 LEU A CA 1
ATOM 793 C C . LEU A 1 97 ? -12.099 0.284 8.665 1.00 75.81 97 LEU A C 1
ATOM 795 O O . LEU A 1 97 ? -12.601 0.043 9.759 1.00 75.81 97 LEU A O 1
ATOM 799 N N . GLU A 1 98 ? -11.678 1.514 8.350 1.00 76.00 98 GLU A N 1
ATOM 800 C CA . GLU A 1 98 ? -11.794 2.651 9.272 1.00 76.00 98 GLU A CA 1
ATOM 801 C C . GLU A 1 98 ? -13.259 3.029 9.565 1.00 76.00 98 GLU A C 1
ATOM 803 O O . GLU A 1 98 ? -13.579 3.461 10.675 1.00 76.00 98 GLU A O 1
ATOM 808 N N . VAL A 1 99 ? -14.158 2.881 8.586 1.00 77.25 99 VAL A N 1
ATOM 809 C CA . VAL A 1 99 ? -15.595 3.146 8.761 1.00 77.25 99 VAL A CA 1
ATOM 810 C C . VAL A 1 99 ? -16.252 2.088 9.642 1.00 77.25 99 VAL A C 1
ATOM 812 O O . VAL A 1 99 ? -16.955 2.458 10.582 1.00 77.25 99 VAL A O 1
ATOM 815 N N . GLU A 1 100 ? -16.012 0.802 9.376 1.00 67.69 10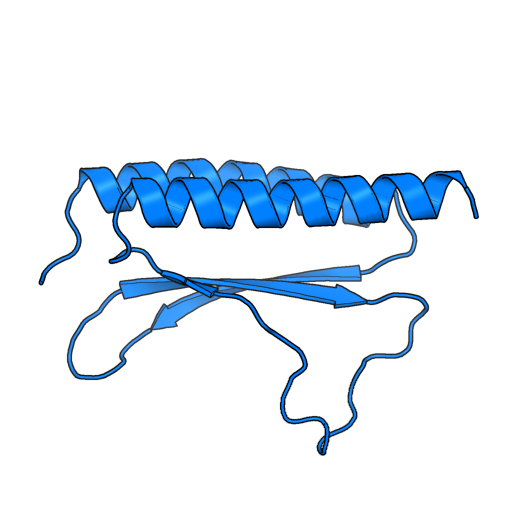0 GLU A N 1
ATOM 816 C CA . GLU A 1 100 ? -16.531 -0.300 10.200 1.00 67.69 100 GLU A CA 1
ATOM 817 C C . GLU A 1 100 ? -16.124 -0.127 11.671 1.00 67.69 100 GLU A C 1
ATOM 819 O O . GLU A 1 100 ? -16.949 -0.270 12.571 1.00 67.69 100 GLU A O 1
ATOM 824 N N . LEU A 1 101 ? -14.886 0.310 11.906 1.00 61.59 101 LEU A N 1
ATOM 825 C CA . LEU A 1 101 ? -14.339 0.607 13.229 1.00 61.59 101 LEU A CA 1
ATOM 826 C C . LEU A 1 101 ? -14.997 1.776 13.970 1.00 61.59 101 LEU A C 1
ATOM 828 O O . LEU A 1 101 ? -14.974 1.799 15.194 1.00 61.59 101 LEU A O 1
ATOM 832 N N . LYS A 1 102 ? -15.533 2.776 13.263 1.00 62.03 102 LYS A N 1
ATOM 833 C CA . LYS A 1 102 ? -16.253 3.900 13.895 1.00 62.03 102 LYS A CA 1
ATOM 834 C C . LYS A 1 102 ? -17.701 3.547 14.227 1.00 62.03 102 LYS A C 1
ATOM 836 O O . LYS A 1 102 ? -18.328 4.265 15.003 1.00 62.03 102 LYS A O 1
ATOM 841 N N . ALA A 1 103 ? -18.242 2.517 13.580 1.00 56.53 103 ALA A N 1
ATOM 842 C CA . ALA A 1 103 ? -19.610 2.054 13.774 1.00 56.53 103 ALA A CA 1
ATOM 843 C C . ALA A 1 103 ? -19.735 0.977 14.870 1.00 56.53 103 ALA A C 1
ATOM 845 O O . ALA A 1 103 ? -20.847 0.762 15.356 1.00 56.53 103 ALA A O 1
ATOM 846 N N . ALA A 1 104 ? -18.627 0.317 15.227 1.00 51.78 104 ALA A N 1
ATOM 847 C CA . ALA A 1 104 ? -18.509 -0.660 16.313 1.00 51.78 104 ALA A CA 1
ATOM 848 C C . ALA A 1 104 ? -18.209 0.010 17.665 1.00 51.78 104 ALA A C 1
ATOM 850 O O . ALA A 1 104 ? -18.731 -0.496 18.685 1.00 51.78 104 ALA A O 1
#

Organism: NCBI:txid29495

Secondary structure (DSSP, 8-state):
-PPPHHHHHHHHHHHHHHHHHHHHHHHHSSSEEEEEEEEEEETTEEEEEEEEEEESSS-----TT-TT---EEEETTS-HHHHHHHHHHHHHHHHHHHHHHHH-

Sequence (104 aa):
MHTTPEQLITFQAHTARLIQRITELNIKTPHSIEFNLRKSETGHREHVQLGIRWFVNGDCFAEPQTPNSDLSFAHSWMTIEQLNKWFLDANIALDLLEVELKAA

pLDDT: mean 76.79, std 18.58, range [31.23, 96.19]